Protein AF-A0A238XTI5-F1 (afdb_monomer_lite)

Structure (mmCIF, N/CA/C/O backbone):
data_AF-A0A238XTI5-F1
#
_entry.id   AF-A0A238XTI5-F1
#
loop_
_atom_site.group_PDB
_atom_site.id
_atom_site.type_symbol
_atom_site.label_atom_id
_atom_site.label_alt_id
_atom_site.label_comp_id
_atom_site.label_asym_id
_atom_site.label_entity_id
_atom_site.label_seq_id
_atom_site.pdbx_PDB_ins_code
_atom_site.Cartn_x
_atom_site.Cartn_y
_atom_site.Cartn_z
_atom_site.occupancy
_atom_site.B_iso_or_equiv
_atom_site.auth_seq_id
_atom_site.auth_comp_id
_atom_site.auth_asym_id
_atom_site.auth_atom_id
_atom_site.pdbx_PDB_model_num
ATOM 1 N N . MET A 1 1 ? 3.929 3.963 -28.239 1.00 56.16 1 MET A N 1
ATOM 2 C CA . MET A 1 1 ? 5.093 3.344 -27.565 1.00 56.16 1 MET A CA 1
ATOM 3 C C . MET A 1 1 ? 4.671 1.991 -27.015 1.00 56.16 1 MET A C 1
ATOM 5 O O . MET A 1 1 ? 3.786 1.947 -26.174 1.00 56.16 1 MET A O 1
ATOM 9 N N . THR A 1 2 ? 5.230 0.888 -27.513 1.00 64.81 2 THR A N 1
ATOM 10 C CA . THR A 1 2 ? 4.973 -0.453 -26.961 1.00 64.81 2 THR A CA 1
ATOM 11 C C . THR A 1 2 ? 5.917 -0.702 -25.788 1.00 64.81 2 THR A C 1
ATOM 13 O O . THR A 1 2 ? 7.131 -0.716 -25.992 1.00 64.81 2 THR A O 1
ATOM 16 N N . LEU A 1 3 ? 5.379 -0.879 -24.575 1.00 73.06 3 LEU A N 1
ATOM 17 C CA . LEU A 1 3 ? 6.182 -1.259 -23.406 1.00 73.06 3 LEU A CA 1
ATOM 18 C C . LEU A 1 3 ? 6.888 -2.595 -23.661 1.00 73.06 3 LEU A C 1
ATOM 20 O O . LEU A 1 3 ? 6.291 -3.540 -24.183 1.00 73.06 3 LEU A O 1
ATOM 24 N N . GLY A 1 4 ? 8.140 -2.706 -23.225 1.00 80.38 4 GLY A N 1
ATOM 25 C CA . GLY A 1 4 ? 8.848 -3.983 -23.229 1.00 80.38 4 GLY A CA 1
ATOM 26 C C . GLY A 1 4 ? 8.196 -4.988 -22.269 1.00 80.38 4 GLY A C 1
ATOM 27 O O . GLY A 1 4 ? 7.644 -4.612 -21.234 1.00 80.38 4 GLY A O 1
ATOM 28 N N . ARG A 1 5 ? 8.321 -6.299 -22.537 1.00 80.25 5 ARG A N 1
ATOM 29 C CA . ARG A 1 5 ? 7.787 -7.369 -21.655 1.00 80.25 5 ARG A CA 1
ATOM 30 C C . ARG A 1 5 ? 8.224 -7.227 -20.187 1.00 80.25 5 ARG A C 1
ATOM 32 O O . ARG A 1 5 ? 7.499 -7.635 -19.285 1.00 80.25 5 ARG A O 1
ATOM 39 N N . ARG A 1 6 ? 9.412 -6.663 -19.933 1.00 76.31 6 ARG A N 1
ATOM 40 C CA . ARG A 1 6 ? 9.931 -6.399 -18.580 1.00 76.31 6 ARG A CA 1
ATOM 41 C C . ARG A 1 6 ? 9.163 -5.278 -17.872 1.00 76.31 6 ARG A C 1
ATOM 43 O O . ARG A 1 6 ? 8.815 -5.434 -16.707 1.00 76.31 6 ARG A O 1
ATOM 50 N N . GLU A 1 7 ? 8.874 -4.194 -18.583 1.00 81.12 7 GLU A N 1
ATOM 51 C CA . GLU A 1 7 ? 8.127 -3.036 -18.077 1.00 81.12 7 GLU A CA 1
ATOM 52 C C . GLU A 1 7 ? 6.671 -3.423 -17.792 1.00 81.12 7 GLU A C 1
ATOM 54 O O . GLU A 1 7 ? 6.158 -3.133 -16.716 1.00 81.12 7 GLU A O 1
ATOM 59 N N . GLN A 1 8 ? 6.040 -4.186 -18.694 1.00 82.19 8 GLN A N 1
ATOM 60 C CA . GLN A 1 8 ? 4.685 -4.713 -18.486 1.00 82.19 8 GLN A CA 1
ATOM 61 C C . GLN A 1 8 ? 4.581 -5.574 -17.218 1.00 82.19 8 GLN A C 1
ATOM 63 O O . GLN A 1 8 ? 3.649 -5.413 -16.432 1.00 82.19 8 GLN A O 1
ATOM 68 N N . ARG A 1 9 ? 5.556 -6.465 -16.978 1.00 82.81 9 ARG A N 1
ATOM 69 C CA . ARG A 1 9 ? 5.597 -7.288 -15.756 1.00 82.81 9 ARG A CA 1
ATOM 70 C C . ARG A 1 9 ? 5.770 -6.443 -14.496 1.00 82.81 9 ARG A C 1
ATOM 72 O O . ARG A 1 9 ? 5.172 -6.776 -13.479 1.00 82.81 9 ARG A O 1
ATOM 79 N N . PHE A 1 10 ? 6.571 -5.379 -14.549 1.00 83.38 10 PHE A N 1
ATOM 80 C CA . PHE A 1 10 ? 6.737 -4.467 -13.417 1.00 83.38 10 PHE A CA 1
ATOM 81 C C . PHE A 1 10 ? 5.432 -3.730 -13.103 1.00 83.38 10 PHE A C 1
ATOM 83 O O . PHE A 1 10 ? 4.965 -3.790 -11.970 1.00 83.38 10 PHE A O 1
ATOM 90 N N . VAL A 1 11 ? 4.789 -3.132 -14.111 1.00 85.50 11 VAL A N 1
ATOM 91 C CA . VAL A 1 11 ? 3.493 -2.451 -13.948 1.00 85.50 11 VAL A CA 1
ATOM 92 C C . VAL A 1 11 ? 2.447 -3.402 -13.372 1.00 85.50 11 VAL A C 1
ATOM 94 O O . VAL A 1 11 ? 1.790 -3.059 -12.395 1.00 85.50 11 VAL A O 1
ATOM 97 N N . HIS A 1 12 ? 2.348 -4.625 -13.900 1.00 86.56 12 HIS A N 1
ATOM 98 C CA . HIS A 1 12 ? 1.427 -5.631 -13.373 1.00 86.56 12 HIS A CA 1
ATOM 99 C C . HIS A 1 12 ? 1.656 -5.902 -11.877 1.00 86.56 12 HIS A C 1
ATOM 101 O O . HIS A 1 12 ? 0.705 -6.024 -11.113 1.00 86.56 12 HIS A O 1
ATOM 107 N N . ARG A 1 13 ? 2.911 -5.976 -11.425 1.00 84.56 13 ARG A N 1
ATOM 108 C CA . ARG A 1 13 ? 3.227 -6.185 -10.002 1.00 84.56 13 ARG A CA 1
ATOM 109 C C . ARG A 1 13 ? 2.854 -4.994 -9.138 1.00 84.56 13 ARG A C 1
ATOM 111 O O . ARG A 1 13 ? 2.311 -5.199 -8.061 1.00 84.56 13 ARG A O 1
ATOM 118 N N . VAL A 1 14 ? 3.124 -3.777 -9.608 1.00 86.94 14 VAL A N 1
ATOM 119 C CA . VAL A 1 14 ? 2.726 -2.548 -8.909 1.00 86.94 14 VAL A CA 1
ATOM 120 C C . VAL A 1 14 ? 1.208 -2.505 -8.750 1.00 86.94 14 VAL A C 1
ATOM 122 O O . VAL A 1 14 ? 0.724 -2.256 -7.652 1.00 86.94 14 VAL A O 1
ATOM 125 N N . VAL A 1 15 ? 0.459 -2.831 -9.809 1.00 89.25 15 VAL A N 1
ATOM 126 C CA . VAL A 1 15 ? -1.008 -2.918 -9.759 1.00 89.25 15 VAL A CA 1
ATOM 127 C C . VAL A 1 15 ? -1.455 -3.956 -8.732 1.00 89.25 15 VAL A C 1
ATOM 129 O O . VAL A 1 15 ? -2.254 -3.624 -7.865 1.00 89.25 15 VAL A O 1
ATOM 132 N N . VAL A 1 16 ? -0.894 -5.171 -8.759 1.00 89.94 16 VAL A N 1
ATOM 133 C CA . VAL A 1 16 ? -1.223 -6.218 -7.775 1.00 89.94 16 VAL A CA 1
ATOM 134 C C . VAL A 1 16 ? -0.941 -5.754 -6.343 1.00 89.94 16 VAL A C 1
ATOM 136 O O . VAL A 1 16 ? -1.797 -5.927 -5.481 1.00 89.94 16 VAL A O 1
ATOM 139 N N . LEU A 1 17 ? 0.211 -5.130 -6.079 1.00 88.62 17 LEU A N 1
ATOM 140 C CA . LEU A 1 17 ? 0.552 -4.616 -4.747 1.00 88.62 17 LEU A CA 1
ATOM 141 C C . LEU A 1 17 ? -0.427 -3.536 -4.277 1.00 88.62 17 LEU A C 1
ATOM 143 O O . LEU A 1 17 ? -0.855 -3.566 -3.126 1.00 88.62 17 LEU A O 1
ATOM 147 N N . ILE A 1 18 ? -0.817 -2.616 -5.161 1.00 90.25 18 ILE A N 1
ATOM 148 C CA . ILE A 1 18 ? -1.810 -1.582 -4.852 1.00 90.25 18 ILE A CA 1
ATOM 149 C C . ILE A 1 18 ? -3.170 -2.220 -4.554 1.00 90.25 18 ILE A C 1
ATOM 151 O O . ILE A 1 18 ? -3.778 -1.900 -3.535 1.00 90.25 18 ILE A O 1
ATOM 155 N N . THR A 1 19 ? -3.644 -3.142 -5.396 1.00 90.62 19 THR A N 1
ATOM 156 C CA . THR A 1 19 ? -4.931 -3.819 -5.190 1.00 90.62 19 THR A CA 1
ATOM 157 C C . THR A 1 19 ? -4.946 -4.584 -3.870 1.00 90.62 19 THR A C 1
ATOM 159 O O . THR A 1 19 ? -5.885 -4.434 -3.092 1.00 90.62 19 THR A O 1
ATOM 162 N N . VAL A 1 20 ? -3.892 -5.351 -3.578 1.00 90.56 20 VAL A N 1
ATOM 163 C CA . VAL A 1 20 ? -3.760 -6.087 -2.313 1.00 90.56 2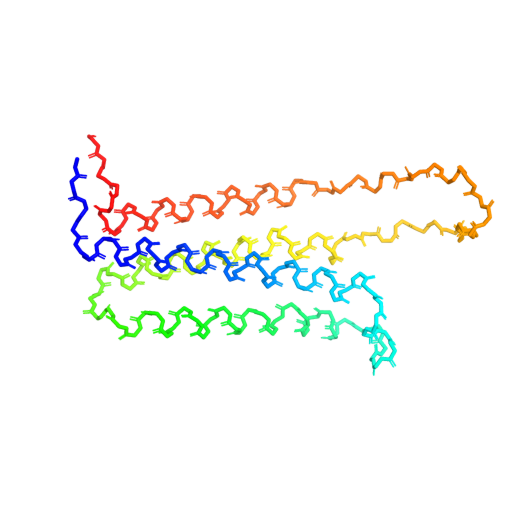0 VAL A CA 1
ATOM 164 C C . VAL A 1 20 ? -3.747 -5.126 -1.124 1.00 90.56 20 VAL A C 1
ATOM 166 O O . VAL A 1 20 ? -4.472 -5.361 -0.160 1.00 90.56 20 VAL A O 1
ATOM 169 N N . ALA A 1 21 ? -3.004 -4.018 -1.203 1.00 90.25 21 ALA A N 1
ATOM 170 C CA . ALA A 1 21 ? -2.952 -3.015 -0.140 1.00 90.25 21 ALA A CA 1
ATOM 171 C C . ALA A 1 21 ? -4.324 -2.393 0.157 1.00 90.25 21 ALA A C 1
ATOM 173 O O . ALA A 1 21 ? -4.697 -2.256 1.323 1.00 90.25 21 ALA A O 1
ATOM 174 N N . VAL A 1 22 ? -5.094 -2.058 -0.883 1.00 88.62 22 VAL A N 1
ATOM 175 C CA . VAL A 1 22 ? -6.450 -1.506 -0.734 1.00 88.62 22 VAL A CA 1
ATOM 176 C C . VAL A 1 22 ? -7.398 -2.539 -0.133 1.00 88.62 22 VAL A C 1
ATOM 178 O O . VAL A 1 22 ? -8.088 -2.230 0.834 1.00 88.62 22 VAL A O 1
ATOM 181 N N . VAL A 1 23 ? -7.416 -3.766 -0.663 1.00 90.94 23 VAL A N 1
ATOM 182 C CA . VAL A 1 23 ? -8.294 -4.842 -0.171 1.00 90.94 23 VAL A CA 1
ATOM 183 C C . VAL A 1 23 ? -7.992 -5.162 1.292 1.00 90.94 23 VAL A C 1
ATOM 185 O O . VAL A 1 23 ? -8.913 -5.253 2.100 1.00 90.94 23 VAL A O 1
ATOM 188 N N . MET A 1 24 ? -6.712 -5.263 1.658 1.00 90.44 24 MET A N 1
ATOM 189 C CA . MET A 1 24 ? -6.296 -5.451 3.047 1.00 90.44 24 MET A CA 1
ATOM 190 C C . MET A 1 24 ? -6.706 -4.274 3.935 1.00 90.44 24 MET A C 1
ATOM 192 O O . MET A 1 24 ? -7.218 -4.493 5.030 1.00 90.44 24 MET A O 1
ATOM 196 N N . GLY A 1 25 ? -6.533 -3.035 3.467 1.00 86.88 25 GLY A N 1
ATOM 197 C CA . GLY A 1 25 ? -6.949 -1.838 4.198 1.00 86.88 25 GLY A CA 1
ATOM 198 C C . GLY A 1 25 ? -8.454 -1.815 4.470 1.00 86.88 25 GLY A C 1
ATOM 199 O O . GLY A 1 25 ? -8.867 -1.605 5.607 1.00 86.88 25 GLY A O 1
ATOM 200 N N . ILE A 1 26 ? -9.275 -2.099 3.453 1.00 87.81 26 ILE A N 1
ATOM 201 C CA . ILE A 1 26 ? -10.734 -2.215 3.598 1.00 87.81 26 ILE A CA 1
ATOM 202 C C . ILE A 1 26 ? -11.078 -3.349 4.567 1.00 87.81 26 ILE A C 1
ATOM 204 O O . ILE A 1 26 ? -11.910 -3.159 5.449 1.00 87.81 26 ILE A O 1
ATOM 208 N N . GLY A 1 27 ? -10.408 -4.499 4.450 1.00 85.56 27 GLY A N 1
ATOM 209 C CA . GLY A 1 27 ? -10.593 -5.632 5.354 1.00 85.56 27 GLY A CA 1
ATOM 210 C C . GLY A 1 27 ? -10.369 -5.255 6.818 1.00 85.56 27 GLY A C 1
ATOM 211 O O . GLY A 1 27 ? -11.215 -5.558 7.653 1.00 85.56 27 GLY A O 1
ATOM 212 N N . VAL A 1 28 ? -9.293 -4.525 7.130 1.00 86.94 28 VAL A N 1
ATOM 213 C CA . VAL A 1 28 ? -9.031 -4.023 8.492 1.00 86.94 28 VAL A CA 1
ATOM 214 C C . VAL A 1 2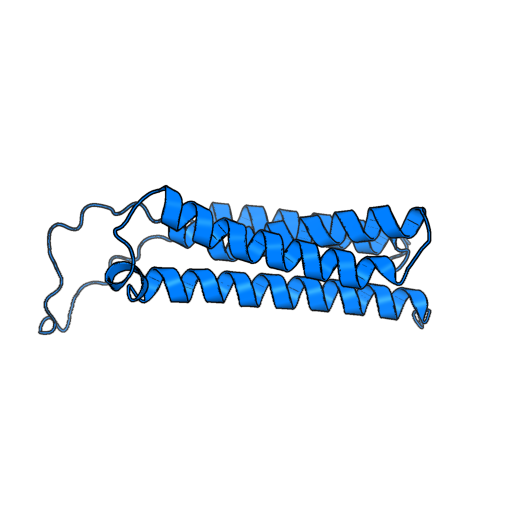8 ? -10.148 -3.105 8.974 1.00 86.94 28 VAL A C 1
ATOM 216 O O . VAL A 1 28 ? -10.599 -3.247 10.109 1.00 86.94 28 VAL A O 1
ATOM 219 N N . VAL A 1 29 ? -10.614 -2.185 8.124 1.00 85.00 29 VAL A N 1
ATOM 220 C CA . VAL A 1 29 ? -11.706 -1.264 8.471 1.00 85.00 29 VAL A CA 1
ATOM 221 C C . VAL A 1 29 ? -12.983 -2.041 8.782 1.00 85.00 29 VAL A C 1
ATOM 223 O O . VAL A 1 29 ? -13.557 -1.847 9.847 1.00 85.00 29 VAL A O 1
ATOM 226 N N . VAL A 1 30 ? -13.384 -2.974 7.915 1.00 85.62 30 VAL A N 1
ATOM 227 C CA . VAL A 1 30 ? -14.578 -3.814 8.111 1.00 85.62 30 VAL A CA 1
ATOM 228 C C . VAL A 1 30 ? -14.460 -4.638 9.389 1.00 85.62 30 VAL A C 1
ATOM 230 O O . VAL A 1 30 ? -15.378 -4.668 10.204 1.00 85.62 30 VAL A O 1
ATOM 233 N N . VAL A 1 31 ? -13.311 -5.276 9.604 1.00 84.50 31 VAL A N 1
ATOM 234 C CA . VAL A 1 31 ? -13.050 -6.081 10.798 1.00 84.50 31 VAL A CA 1
ATOM 235 C C . VAL A 1 31 ? -13.136 -5.227 12.067 1.00 84.50 31 VAL A C 1
ATOM 237 O O . VAL A 1 31 ? -13.760 -5.642 13.044 1.00 84.50 31 VAL A O 1
ATOM 240 N N . LYS A 1 32 ? -12.570 -4.016 12.051 1.00 80.12 32 LYS A N 1
ATOM 241 C CA . LYS A 1 32 ? -12.604 -3.098 13.193 1.00 80.12 32 LYS A CA 1
ATOM 242 C C . LYS A 1 32 ? -14.005 -2.539 13.455 1.00 80.12 32 LYS A C 1
ATOM 244 O O . LYS A 1 32 ? -14.413 -2.464 14.613 1.00 80.12 32 LYS A O 1
ATOM 249 N N . GLU A 1 33 ? -14.737 -2.164 12.409 1.00 79.25 33 GLU A N 1
ATOM 250 C CA . GLU A 1 33 ? -16.070 -1.557 12.516 1.00 79.25 33 GLU A CA 1
ATOM 251 C C . GLU A 1 33 ? -17.176 -2.578 12.808 1.00 79.25 33 GLU A C 1
ATOM 253 O O . GLU A 1 33 ? -18.130 -2.245 13.503 1.00 79.25 33 GLU A O 1
ATOM 258 N N . SER A 1 34 ? -17.028 -3.832 12.371 1.00 79.19 34 SER A N 1
ATOM 259 C CA . SER A 1 34 ? -18.010 -4.897 12.636 1.00 79.19 34 SER A CA 1
ATOM 260 C C . SER A 1 34 ? -18.191 -5.216 14.123 1.00 79.19 34 SER A C 1
ATOM 262 O O . SER A 1 34 ? -19.194 -5.806 14.512 1.00 79.19 34 SER A O 1
ATOM 264 N N . GLY A 1 35 ? -17.212 -4.881 14.972 1.00 70.06 35 GLY A N 1
ATOM 265 C CA . GLY A 1 35 ? -17.253 -5.180 16.404 1.00 70.06 35 GLY A CA 1
ATOM 266 C C . GLY A 1 35 ? -17.198 -6.676 16.748 1.00 70.06 35 GLY A C 1
ATOM 267 O O . GLY A 1 35 ? -17.095 -7.008 17.925 1.00 70.06 35 GLY A O 1
ATOM 268 N N . GLU A 1 36 ? -17.186 -7.578 15.762 1.00 73.50 36 GLU A N 1
ATOM 269 C CA . GLU A 1 36 ? -17.154 -9.034 15.956 1.00 73.50 36 GLU A CA 1
ATOM 270 C C . GLU A 1 36 ? -15.908 -9.479 16.730 1.00 73.50 36 GLU A C 1
ATOM 272 O O . GLU A 1 36 ? -15.981 -10.313 17.630 1.00 73.50 36 GLU A O 1
ATOM 277 N N . ILE A 1 37 ? -14.767 -8.832 16.480 1.00 71.06 37 ILE A N 1
ATOM 278 C CA . ILE A 1 37 ? -13.524 -9.106 17.209 1.00 71.06 37 ILE A CA 1
ATOM 279 C C . ILE A 1 37 ? -13.625 -8.762 18.700 1.00 71.06 37 ILE A C 1
ATOM 281 O O . ILE A 1 37 ? -12.939 -9.387 19.508 1.00 71.06 37 ILE A O 1
ATOM 285 N N . ARG A 1 38 ? -14.499 -7.827 19.098 1.00 68.62 38 ARG A N 1
ATOM 286 C CA . ARG A 1 38 ? -14.699 -7.498 20.521 1.00 68.62 38 ARG A CA 1
ATOM 287 C C . ARG A 1 38 ? -15.270 -8.678 21.309 1.00 68.62 38 ARG A C 1
ATOM 289 O O . ARG A 1 38 ? -15.083 -8.719 22.517 1.00 68.62 38 ARG A O 1
ATOM 296 N N . LYS A 1 39 ? -15.930 -9.632 20.641 1.00 71.06 39 LYS A N 1
ATOM 297 C CA . LYS A 1 39 ? -16.464 -10.853 21.266 1.00 71.06 39 LYS A CA 1
ATOM 298 C C . LYS A 1 39 ? -15.373 -11.886 21.561 1.00 71.06 39 LYS A C 1
ATOM 300 O O . LYS A 1 39 ? -15.546 -12.712 22.447 1.00 71.06 39 LYS A O 1
ATOM 305 N N . LEU A 1 40 ? -14.275 -11.851 20.804 1.00 74.44 40 LEU A N 1
ATOM 306 C CA . LEU A 1 40 ? -13.166 -12.804 20.907 1.00 74.44 40 LEU A CA 1
ATOM 307 C C . LEU A 1 40 ? -12.023 -12.271 21.778 1.00 74.44 40 LEU A C 1
ATOM 309 O O . LEU A 1 40 ? -11.374 -13.046 22.472 1.00 74.44 40 LEU A O 1
ATOM 313 N N . ILE A 1 41 ? -11.747 -10.964 21.712 1.00 76.81 41 ILE A N 1
ATOM 314 C CA . ILE A 1 41 ? -10.622 -10.322 22.401 1.00 76.81 41 ILE A CA 1
ATOM 315 C C . ILE A 1 41 ? -11.067 -8.947 22.905 1.00 76.81 41 ILE A C 1
ATOM 317 O O . ILE A 1 41 ? -11.538 -8.113 22.121 1.00 76.81 41 ILE A O 1
ATOM 321 N N . GLU A 1 42 ? -10.853 -8.682 24.195 1.00 74.25 42 GLU A N 1
ATOM 322 C CA . GLU A 1 42 ? -11.119 -7.380 24.811 1.00 74.25 42 GLU A CA 1
ATOM 323 C C . GLU A 1 42 ? -10.427 -6.225 24.059 1.00 74.25 42 GLU A C 1
ATOM 325 O O . GLU A 1 42 ? -9.358 -6.402 23.457 1.00 74.25 42 GLU A O 1
ATOM 330 N N . PRO A 1 43 ? -11.030 -5.021 24.044 1.00 72.38 43 PRO A N 1
ATOM 331 C CA . PRO A 1 43 ? -10.406 -3.852 23.444 1.00 72.38 43 PRO A CA 1
ATOM 332 C C . PRO A 1 43 ? -9.099 -3.511 24.162 1.00 72.38 43 PRO A C 1
ATOM 334 O O . PRO A 1 43 ? -9.093 -2.990 25.270 1.00 72.38 43 PRO A O 1
ATOM 337 N N . SER A 1 44 ? -7.979 -3.798 23.500 1.00 80.12 44 SER A N 1
ATOM 338 C CA . SER A 1 44 ? -6.634 -3.481 23.972 1.00 80.12 44 SER A CA 1
ATOM 339 C C . SER A 1 44 ? -5.812 -2.845 22.856 1.00 80.12 44 SER A C 1
ATOM 341 O O . SER A 1 44 ? -6.006 -3.126 21.671 1.00 80.12 44 SER A O 1
ATOM 343 N N . PHE A 1 45 ? -4.845 -2.012 23.240 1.00 77.38 45 PHE A N 1
ATOM 344 C CA . PHE A 1 45 ? -3.909 -1.393 22.299 1.00 77.38 45 PHE A CA 1
ATOM 345 C C . PHE A 1 45 ? -3.120 -2.439 21.489 1.00 77.38 45 PHE A C 1
ATOM 347 O O . PHE A 1 45 ? -2.887 -2.263 20.295 1.00 77.38 45 PHE A O 1
ATOM 354 N N . ALA A 1 46 ? -2.776 -3.572 22.113 1.00 81.00 46 ALA A N 1
ATOM 355 C CA . ALA A 1 46 ? -2.082 -4.679 21.458 1.00 81.00 46 ALA A CA 1
ATOM 356 C C . ALA A 1 46 ? -2.909 -5.311 20.325 1.00 81.00 46 ALA A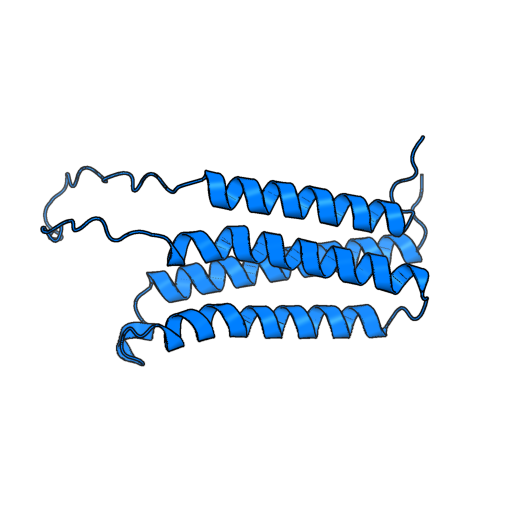 C 1
ATOM 358 O O . ALA A 1 46 ? -2.363 -5.623 19.268 1.00 81.00 46 ALA A O 1
ATOM 359 N N . ARG A 1 47 ? -4.229 -5.457 20.507 1.00 79.00 47 ARG A N 1
ATOM 360 C CA . ARG A 1 47 ? -5.140 -5.972 19.473 1.00 79.00 47 ARG A CA 1
ATOM 361 C C . ARG A 1 47 ? -5.189 -5.053 18.258 1.00 79.00 47 ARG A C 1
ATOM 363 O O . ARG A 1 47 ? -5.116 -5.521 17.125 1.00 79.00 47 ARG A O 1
ATOM 370 N N . ASP A 1 48 ? -5.284 -3.752 18.497 1.00 79.25 48 ASP A N 1
ATOM 371 C CA . ASP A 1 48 ? -5.331 -2.755 17.432 1.00 79.25 48 ASP A CA 1
ATOM 372 C C . ASP A 1 48 ? -3.997 -2.688 16.663 1.00 79.25 48 ASP A C 1
ATOM 374 O O . ASP A 1 48 ? -4.004 -2.609 15.434 1.00 79.25 48 ASP A O 1
ATOM 378 N N . LEU A 1 49 ? -2.858 -2.835 17.351 1.00 82.44 49 LEU A N 1
ATOM 379 C CA . LEU A 1 49 ? -1.556 -3.001 16.698 1.00 82.44 49 LEU A CA 1
ATOM 380 C C . LEU A 1 49 ? -1.474 -4.293 15.878 1.00 82.44 49 LEU A C 1
ATOM 382 O O . LEU A 1 49 ? -0.990 -4.259 14.751 1.00 82.44 49 LEU A O 1
ATOM 386 N N . LEU A 1 50 ? -1.955 -5.425 16.397 1.00 84.69 50 LEU A N 1
ATOM 387 C CA . LEU A 1 50 ? -1.948 -6.701 15.670 1.00 84.69 50 LEU A CA 1
ATOM 388 C C . LEU A 1 50 ? -2.789 -6.639 14.391 1.00 84.69 50 LEU A C 1
ATOM 390 O O . LEU A 1 50 ? -2.349 -7.118 13.346 1.00 84.69 50 LEU A O 1
ATOM 394 N N . LEU A 1 51 ? -3.960 -5.998 14.454 1.00 84.38 51 LEU A N 1
ATOM 395 C CA . LEU A 1 51 ? -4.818 -5.772 13.288 1.00 84.38 51 LEU A CA 1
ATOM 396 C C . LEU A 1 51 ? -4.148 -4.893 12.228 1.00 84.38 51 LEU A C 1
ATOM 398 O O . LEU A 1 51 ? -4.417 -5.064 11.041 1.00 84.38 51 LEU A O 1
ATOM 402 N N . LEU A 1 52 ? -3.261 -3.985 12.639 1.00 85.25 52 LEU A N 1
ATOM 403 C CA . LEU A 1 52 ? -2.482 -3.158 11.724 1.00 85.25 52 LEU A CA 1
ATOM 404 C C . LEU A 1 52 ? -1.251 -3.898 11.173 1.00 85.25 52 LEU A C 1
ATOM 406 O O . LEU A 1 52 ? -0.955 -3.790 9.985 1.00 85.25 52 LEU A O 1
ATOM 410 N N . PHE A 1 53 ? -0.541 -4.670 12.001 1.00 86.38 53 PHE A N 1
ATOM 411 C CA . PHE A 1 53 ? 0.707 -5.339 11.620 1.00 86.38 53 PHE A CA 1
ATOM 412 C C . PHE A 1 53 ? 0.515 -6.620 10.806 1.00 86.38 53 PHE A C 1
ATOM 414 O O . PHE A 1 53 ? 1.342 -6.906 9.940 1.00 86.38 53 PHE A O 1
ATOM 421 N N . ALA A 1 54 ? -0.554 -7.388 11.030 1.00 84.38 54 ALA A N 1
ATOM 422 C CA . ALA A 1 54 ? -0.777 -8.627 10.282 1.00 84.38 54 ALA A CA 1
ATOM 423 C C . ALA A 1 54 ? -0.901 -8.392 8.756 1.00 84.38 54 ALA A C 1
ATOM 425 O O . ALA A 1 54 ? -0.203 -9.063 7.990 1.00 84.38 54 ALA A O 1
ATOM 426 N N . PRO A 1 55 ? -1.675 -7.398 8.279 1.00 85.44 55 PRO A N 1
ATOM 427 C CA . PRO A 1 55 ? -1.696 -7.037 6.863 1.00 85.44 55 PRO A CA 1
ATOM 428 C C . PRO A 1 55 ? -0.368 -6.469 6.355 1.00 85.44 55 PRO A C 1
ATOM 430 O O . PRO A 1 55 ? -0.019 -6.704 5.200 1.00 85.44 55 PRO A O 1
ATOM 433 N N . LEU A 1 56 ? 0.402 -5.765 7.198 1.00 84.62 56 LEU A N 1
ATOM 434 C CA . LEU A 1 56 ? 1.734 -5.280 6.820 1.00 84.62 56 LEU A CA 1
ATOM 435 C C . LEU A 1 56 ? 2.684 -6.447 6.523 1.00 84.62 56 LEU A C 1
ATOM 437 O O . LEU A 1 56 ? 3.376 -6.436 5.507 1.00 84.62 56 LEU A O 1
ATOM 441 N N . ALA A 1 57 ? 2.672 -7.487 7.359 1.00 85.31 57 ALA A N 1
ATOM 442 C CA . ALA A 1 57 ? 3.437 -8.705 7.107 1.00 85.31 57 ALA A CA 1
ATOM 443 C C . ALA A 1 57 ? 2.960 -9.427 5.833 1.00 85.31 57 ALA A C 1
ATOM 445 O O . ALA A 1 57 ? 3.783 -9.873 5.032 1.00 85.31 57 ALA A O 1
ATOM 446 N N . GLY A 1 58 ? 1.642 -9.485 5.607 1.00 84.81 58 GLY A N 1
ATOM 447 C CA . GLY A 1 58 ? 1.057 -10.027 4.378 1.00 84.81 58 GLY A CA 1
ATOM 448 C C . GLY A 1 58 ? 1.557 -9.301 3.127 1.00 84.81 58 GLY A C 1
ATOM 449 O O . GLY A 1 58 ? 2.077 -9.939 2.211 1.00 84.81 58 GLY A O 1
ATOM 450 N N . LEU A 1 59 ? 1.494 -7.966 3.129 1.00 84.12 59 LEU A N 1
ATOM 451 C CA . LEU A 1 59 ? 2.019 -7.106 2.066 1.00 84.12 59 LEU A CA 1
ATOM 452 C C . LEU A 1 59 ? 3.514 -7.341 1.821 1.00 84.12 59 LEU A C 1
ATOM 454 O O . LEU A 1 59 ? 3.912 -7.505 0.663 1.00 84.12 59 LEU A O 1
ATOM 458 N N . ALA A 1 60 ? 4.320 -7.443 2.885 1.00 83.00 60 ALA A N 1
ATOM 459 C CA . ALA A 1 60 ? 5.752 -7.735 2.799 1.00 83.00 60 ALA A CA 1
ATOM 460 C C . ALA A 1 60 ? 6.019 -9.062 2.077 1.00 83.00 60 ALA A C 1
ATOM 462 O O . ALA A 1 60 ? 6.850 -9.113 1.167 1.00 83.00 60 ALA A O 1
ATOM 463 N N . MET A 1 61 ? 5.287 -10.121 2.440 1.00 84.25 61 MET A N 1
ATOM 464 C CA . MET A 1 61 ? 5.430 -11.438 1.815 1.00 84.25 61 MET A CA 1
ATOM 465 C C . MET A 1 61 ? 5.020 -11.425 0.341 1.00 84.25 61 MET A C 1
ATOM 467 O O . MET A 1 61 ? 5.733 -11.993 -0.492 1.00 84.25 61 MET A O 1
ATOM 471 N N . THR A 1 62 ? 3.926 -10.745 -0.023 1.00 79.94 62 THR A N 1
ATOM 472 C CA . THR A 1 62 ? 3.563 -10.555 -1.440 1.00 79.94 62 THR A CA 1
ATOM 473 C C . THR A 1 62 ? 4.639 -9.788 -2.203 1.00 79.94 62 THR A C 1
ATOM 475 O O . THR A 1 62 ? 5.023 -10.209 -3.292 1.00 79.94 62 THR A O 1
ATOM 478 N N . GLY A 1 63 ? 5.181 -8.711 -1.627 1.00 78.75 63 GLY A N 1
ATOM 479 C CA . GLY A 1 63 ? 6.272 -7.936 -2.218 1.00 78.75 63 GLY A CA 1
ATOM 480 C C . GLY A 1 63 ? 7.515 -8.782 -2.469 1.00 78.75 63 GLY A C 1
ATOM 481 O O . GLY A 1 63 ? 8.021 -8.814 -3.589 1.00 78.75 63 GLY A O 1
ATOM 482 N N . TYR A 1 64 ? 7.954 -9.538 -1.463 1.00 78.50 64 TYR A N 1
ATOM 483 C CA . TYR A 1 64 ? 9.101 -10.439 -1.567 1.00 78.50 64 TYR A CA 1
ATOM 484 C C . TYR A 1 64 ? 8.889 -11.533 -2.627 1.00 78.50 64 TYR A C 1
ATOM 486 O O . TYR A 1 64 ? 9.758 -11.786 -3.465 1.00 78.50 64 TYR A O 1
ATOM 494 N N . THR A 1 65 ? 7.699 -12.140 -2.651 1.00 77.50 65 THR A N 1
ATOM 495 C CA . THR A 1 65 ? 7.349 -13.194 -3.616 1.00 77.50 65 THR A CA 1
ATOM 496 C C . THR A 1 65 ? 7.371 -12.668 -5.050 1.00 77.50 65 THR A C 1
ATOM 498 O O . THR A 1 65 ? 7.845 -13.351 -5.960 1.00 77.50 65 THR A O 1
ATOM 501 N N . LEU A 1 66 ? 6.904 -11.436 -5.267 1.00 70.81 66 LEU A N 1
ATOM 502 C CA . LEU A 1 66 ? 6.946 -10.793 -6.577 1.00 70.81 66 LEU A CA 1
ATOM 503 C C . LEU A 1 66 ? 8.385 -10.399 -6.952 1.00 70.81 66 LEU A C 1
ATOM 505 O O . LEU A 1 66 ? 8.794 -10.674 -8.080 1.00 70.81 66 LEU A O 1
ATOM 509 N N . ALA A 1 67 ? 9.161 -9.849 -6.015 1.00 69.94 67 ALA A N 1
ATOM 510 C CA . ALA A 1 67 ? 10.529 -9.368 -6.230 1.00 69.94 67 ALA A CA 1
ATOM 511 C C . ALA A 1 67 ? 11.556 -10.476 -6.516 1.00 69.94 67 ALA A C 1
ATOM 513 O O . ALA A 1 67 ? 12.430 -10.325 -7.370 1.00 69.94 67 ALA A O 1
ATOM 514 N N . SER A 1 68 ? 11.417 -11.645 -5.880 1.00 69.19 68 SER A N 1
ATOM 515 C CA . SER A 1 68 ? 12.314 -12.801 -6.082 1.00 69.19 68 SER A CA 1
ATOM 516 C C . SER A 1 68 ? 12.431 -13.263 -7.548 1.00 69.19 68 SER A C 1
ATOM 518 O O . SER A 1 68 ? 13.387 -13.937 -7.926 1.00 69.19 68 SER A O 1
ATOM 520 N N . LYS A 1 69 ? 11.486 -12.867 -8.412 1.00 66.19 69 LYS A N 1
ATOM 521 C CA . LYS A 1 69 ? 11.437 -13.230 -9.836 1.00 66.19 69 LYS A CA 1
ATOM 522 C C . LYS A 1 69 ? 12.164 -12.238 -10.770 1.00 66.19 69 LYS A C 1
ATOM 524 O O . LYS A 1 69 ? 12.041 -12.369 -11.987 1.00 66.19 69 LYS A O 1
ATOM 529 N N . THR A 1 70 ? 12.865 -11.227 -10.254 1.00 62.69 70 THR A N 1
ATOM 530 C CA . THR A 1 70 ? 13.488 -10.123 -11.030 1.00 62.69 70 THR A CA 1
ATOM 531 C C . THR A 1 70 ? 14.834 -9.716 -10.430 1.00 62.69 70 THR A C 1
ATOM 533 O O . THR A 1 70 ? 15.033 -8.595 -9.971 1.00 62.69 70 THR A O 1
ATOM 536 N N . PHE A 1 71 ? 15.820 -10.610 -10.473 1.00 55.09 71 PHE A N 1
ATOM 537 C CA . PHE A 1 71 ? 17.182 -10.283 -10.041 1.00 55.09 71 PHE A CA 1
ATOM 538 C C . PHE A 1 71 ? 17.875 -9.322 -11.025 1.00 55.09 71 PHE A C 1
ATOM 540 O O . PHE A 1 71 ? 18.507 -9.717 -12.000 1.00 55.09 71 PHE A O 1
ATOM 547 N N . SER A 1 72 ? 17.732 -8.020 -10.776 1.00 59.94 72 SER A N 1
ATOM 548 C CA . SER A 1 72 ? 18.541 -6.943 -11.352 1.00 59.94 72 SER A CA 1
ATOM 549 C C . SER A 1 72 ? 18.610 -5.815 -10.324 1.00 59.94 72 SER A C 1
ATOM 551 O O . SER A 1 72 ? 17.573 -5.325 -9.881 1.00 59.94 72 SER A O 1
ATOM 553 N N . SER A 1 73 ? 19.820 -5.394 -9.946 1.00 57.31 73 SER A N 1
ATOM 554 C CA . SER A 1 73 ? 20.073 -4.436 -8.853 1.00 57.31 73 SER A CA 1
ATOM 555 C C . SER A 1 73 ? 19.324 -3.103 -8.999 1.00 57.31 73 SER A C 1
ATOM 557 O O . SER A 1 73 ? 18.801 -2.582 -8.019 1.00 57.31 73 SER A O 1
ATOM 559 N N . GLY A 1 74 ? 19.180 -2.584 -10.224 1.00 60.38 74 GLY A N 1
ATOM 560 C CA . GLY A 1 74 ? 18.380 -1.380 -10.495 1.00 60.38 74 GLY A CA 1
ATOM 561 C C . GLY A 1 74 ? 16.861 -1.584 -10.383 1.00 60.38 74 GLY A C 1
ATOM 562 O O . GLY A 1 74 ? 16.132 -0.628 -10.136 1.00 60.38 74 GLY A O 1
ATOM 563 N N . GLY A 1 75 ? 16.377 -2.822 -10.536 1.00 69.50 75 GLY A N 1
ATOM 564 C CA . GLY A 1 75 ? 14.966 -3.179 -10.359 1.00 69.50 75 GLY A CA 1
ATOM 565 C C . GLY A 1 75 ? 14.562 -3.288 -8.889 1.00 69.50 75 GLY A C 1
ATOM 566 O O . GLY A 1 75 ? 13.461 -2.875 -8.543 1.00 69.50 75 GLY A O 1
ATOM 567 N N . LEU A 1 76 ? 15.471 -3.748 -8.023 1.00 77.19 76 LEU A N 1
ATOM 568 C CA . LEU A 1 76 ? 15.214 -3.905 -6.586 1.00 77.19 76 LEU A CA 1
ATOM 569 C C . LEU A 1 76 ? 14.852 -2.582 -5.904 1.00 77.19 76 LEU A C 1
ATOM 571 O O . LEU A 1 76 ? 13.919 -2.538 -5.109 1.00 77.19 76 LEU A O 1
ATOM 575 N N . LEU A 1 77 ? 15.544 -1.488 -6.246 1.00 81.50 77 LEU A N 1
ATOM 576 C CA . LEU A 1 77 ? 15.224 -0.170 -5.692 1.00 81.50 77 LEU A CA 1
ATOM 577 C C . LEU A 1 77 ? 13.817 0.284 -6.114 1.00 81.50 77 LEU A C 1
ATOM 579 O O . LEU A 1 77 ? 13.053 0.772 -5.288 1.00 81.50 77 LEU A O 1
ATOM 583 N N . ALA A 1 78 ? 13.458 0.106 -7.389 1.00 81.94 78 ALA A N 1
ATOM 584 C CA . ALA A 1 78 ? 12.132 0.465 -7.889 1.00 81.94 78 ALA A CA 1
ATOM 585 C C . ALA A 1 78 ? 11.030 -0.394 -7.247 1.00 81.94 78 ALA A C 1
ATOM 587 O O . ALA A 1 78 ? 9.967 0.122 -6.908 1.00 81.94 78 ALA A O 1
ATOM 588 N N . GLU A 1 79 ? 11.293 -1.684 -7.032 1.00 83.56 79 GLU A N 1
ATOM 589 C CA . GLU A 1 79 ? 10.375 -2.592 -6.340 1.00 83.56 79 GLU A CA 1
ATOM 590 C C . GLU A 1 79 ? 10.208 -2.229 -4.863 1.00 83.56 79 GLU A C 1
ATOM 592 O O . GLU A 1 79 ? 9.083 -2.211 -4.366 1.00 83.56 79 GLU A O 1
ATOM 597 N N . PHE A 1 80 ? 11.291 -1.857 -4.177 1.00 85.06 80 PHE A N 1
ATOM 598 C CA . PHE A 1 80 ? 11.222 -1.376 -2.801 1.00 85.06 80 PHE A CA 1
ATOM 599 C C . PHE A 1 80 ? 10.390 -0.093 -2.696 1.00 85.06 80 PHE A C 1
ATOM 601 O O . PHE A 1 80 ? 9.492 -0.005 -1.863 1.00 85.06 80 PHE A O 1
ATOM 608 N N . VAL A 1 81 ? 10.620 0.884 -3.580 1.00 87.88 81 VAL A N 1
ATOM 609 C CA . VAL A 1 81 ? 9.845 2.135 -3.596 1.00 87.88 81 VAL A CA 1
ATOM 610 C C . VAL A 1 81 ? 8.364 1.868 -3.895 1.00 87.88 81 VAL A C 1
ATOM 612 O O . VAL A 1 81 ? 7.497 2.451 -3.244 1.00 87.88 81 VAL A O 1
ATOM 615 N N . ALA A 1 82 ? 8.052 0.953 -4.820 1.00 86.75 82 ALA A N 1
ATOM 616 C CA . ALA A 1 82 ? 6.674 0.546 -5.093 1.00 86.75 82 ALA A CA 1
ATOM 617 C C . ALA A 1 82 ? 6.007 -0.110 -3.872 1.00 86.75 82 ALA A C 1
ATOM 619 O O . ALA A 1 82 ? 4.849 0.183 -3.572 1.00 86.75 82 ALA A O 1
ATOM 620 N N . LEU A 1 83 ? 6.744 -0.948 -3.136 1.00 88.56 83 LEU A N 1
ATOM 621 C CA . LEU A 1 83 ? 6.265 -1.569 -1.905 1.00 88.56 83 LEU A CA 1
ATOM 622 C C . LEU A 1 83 ? 5.962 -0.512 -0.829 1.00 88.56 83 LEU A C 1
ATOM 624 O O . LEU A 1 83 ? 4.870 -0.514 -0.264 1.00 88.56 83 LEU A O 1
ATOM 628 N N . VAL A 1 84 ? 6.863 0.450 -0.602 1.00 89.06 84 VAL A N 1
ATOM 629 C CA . VAL A 1 84 ? 6.635 1.573 0.333 1.00 89.06 84 VAL A CA 1
ATOM 630 C C . VAL A 1 84 ? 5.436 2.433 -0.092 1.00 89.06 84 VAL A C 1
ATOM 632 O O . VAL A 1 84 ? 4.639 2.856 0.751 1.00 89.06 84 VAL A O 1
ATOM 635 N N . GLY A 1 85 ? 5.248 2.644 -1.398 1.00 87.69 85 GLY A N 1
ATOM 636 C CA . GLY A 1 85 ? 4.060 3.308 -1.936 1.00 87.69 85 GLY A CA 1
ATOM 637 C C . GLY A 1 85 ? 2.772 2.548 -1.611 1.00 87.69 85 GLY A C 1
ATOM 638 O O . GLY A 1 85 ? 1.813 3.145 -1.124 1.00 87.69 85 GLY A O 1
ATOM 639 N N . SER A 1 86 ? 2.766 1.224 -1.790 1.00 89.69 86 SER A N 1
ATOM 640 C CA . SER A 1 86 ? 1.612 0.383 -1.444 1.00 89.69 86 SER A CA 1
ATOM 641 C C . SER A 1 86 ? 1.302 0.389 0.059 1.00 89.69 86 SER A C 1
ATOM 643 O O . SER A 1 86 ? 0.134 0.466 0.434 1.00 89.69 86 SER A O 1
ATOM 645 N N . TYR A 1 87 ? 2.320 0.431 0.927 1.00 90.06 87 TYR A N 1
ATOM 646 C CA . TYR A 1 87 ? 2.122 0.590 2.370 1.00 90.06 87 TYR A CA 1
ATOM 647 C C . TYR A 1 87 ? 1.499 1.927 2.735 1.00 90.06 87 TYR A C 1
ATOM 649 O O . TYR A 1 87 ? 0.604 1.980 3.574 1.00 90.06 87 TYR A O 1
ATOM 657 N N . SER A 1 88 ? 1.945 3.005 2.093 1.00 89.88 88 SER A N 1
ATOM 658 C CA . SER A 1 88 ? 1.365 4.332 2.309 1.00 89.88 88 SER A CA 1
ATOM 659 C C . SER A 1 88 ? -0.123 4.330 1.950 1.00 89.88 88 SER A C 1
ATOM 661 O O . SER A 1 88 ? -0.942 4.877 2.680 1.00 89.88 88 SER A O 1
ATOM 663 N N . LEU A 1 89 ? -0.488 3.631 0.874 1.00 89.69 89 LEU A N 1
ATOM 664 C CA . LEU A 1 89 ? -1.869 3.485 0.419 1.00 89.69 89 LEU A CA 1
ATOM 665 C C . LEU A 1 89 ? -2.710 2.617 1.375 1.00 89.69 89 LEU A C 1
ATOM 667 O O . LEU A 1 89 ? -3.831 2.992 1.709 1.00 89.69 89 LEU A O 1
ATOM 671 N N . PHE A 1 90 ? -2.152 1.516 1.890 1.00 90.94 90 PHE A N 1
ATOM 672 C CA . PHE A 1 90 ? -2.764 0.739 2.976 1.00 90.94 90 PHE A CA 1
ATOM 673 C C . PHE A 1 90 ? -3.028 1.611 4.211 1.00 90.94 90 PHE A C 1
ATOM 675 O O . PHE A 1 90 ? -4.144 1.625 4.732 1.00 90.94 90 PHE A O 1
ATOM 682 N N . MET A 1 91 ? -2.030 2.387 4.645 1.00 88.62 91 MET A N 1
ATOM 683 C CA . MET A 1 91 ? -2.164 3.296 5.784 1.00 88.62 91 MET A CA 1
ATOM 684 C C . MET A 1 91 ? -3.237 4.355 5.515 1.00 88.62 91 MET A C 1
ATOM 686 O O . MET A 1 91 ? -4.076 4.579 6.378 1.00 88.62 91 MET A O 1
ATOM 690 N N . ALA A 1 92 ? -3.317 4.930 4.312 1.00 88.38 92 ALA A N 1
ATOM 691 C CA . ALA A 1 92 ? -4.376 5.884 3.965 1.00 88.38 92 ALA A CA 1
ATOM 692 C C . ALA A 1 92 ? -5.789 5.337 4.244 1.00 88.38 92 ALA A C 1
ATOM 694 O O . ALA A 1 92 ? -6.660 6.074 4.704 1.00 88.38 92 ALA A O 1
ATOM 695 N N . VAL A 1 93 ? -6.012 4.044 3.988 1.00 87.81 93 VAL A N 1
ATOM 696 C CA . VAL A 1 93 ? -7.310 3.386 4.190 1.00 87.81 93 VAL A CA 1
ATOM 697 C C . VAL A 1 93 ? -7.512 2.964 5.647 1.00 87.81 93 VAL A C 1
ATOM 699 O O . VAL A 1 93 ? -8.570 3.232 6.220 1.00 87.81 93 VAL A O 1
ATOM 702 N N . ALA A 1 94 ? -6.511 2.320 6.252 1.00 85.69 94 ALA A N 1
ATOM 703 C CA . ALA A 1 94 ? -6.626 1.705 7.570 1.00 85.69 94 ALA A CA 1
ATOM 704 C C . ALA A 1 94 ? -6.550 2.731 8.713 1.00 85.69 94 ALA A C 1
ATOM 706 O O . ALA A 1 94 ? -7.401 2.719 9.604 1.00 85.69 94 ALA A O 1
ATOM 707 N N . LEU A 1 95 ? -5.575 3.648 8.680 1.00 83.75 95 LEU A N 1
ATOM 708 C CA . LEU A 1 95 ? -5.248 4.570 9.778 1.00 83.75 95 LEU A CA 1
ATOM 709 C C . LEU A 1 95 ? -6.440 5.410 10.271 1.00 83.75 95 LEU A C 1
ATOM 711 O O . LEU A 1 95 ? -6.621 5.504 11.487 1.00 83.75 95 LEU A O 1
ATOM 715 N N . PRO A 1 96 ? -7.298 5.979 9.395 1.00 80.38 96 PRO A N 1
ATOM 716 C CA . PRO A 1 96 ? -8.439 6.775 9.837 1.00 80.38 96 PRO A CA 1
ATOM 717 C C . PRO A 1 96 ? -9.371 6.024 10.791 1.00 80.38 96 PRO A C 1
ATOM 719 O O . PRO A 1 96 ? -9.935 6.643 11.683 1.00 80.38 96 PRO A O 1
ATOM 722 N N . SER A 1 97 ? -9.509 4.699 10.651 1.00 78.38 97 SER A N 1
ATOM 723 C CA . SER A 1 97 ? -10.341 3.888 11.554 1.00 78.38 97 SER A CA 1
ATOM 724 C C . SER A 1 97 ? -9.754 3.758 12.966 1.00 78.38 97 SER A C 1
ATOM 726 O O . SER A 1 97 ? -10.493 3.525 13.918 1.00 78.38 97 SER A O 1
ATOM 728 N N . PHE A 1 98 ? -8.439 3.944 13.126 1.00 76.62 98 PHE A N 1
ATOM 729 C CA . PHE A 1 98 ? -7.754 3.947 14.423 1.00 76.62 98 PHE A CA 1
ATOM 730 C C . PHE A 1 98 ? -7.719 5.323 15.078 1.00 76.62 98 PHE A C 1
ATOM 732 O O . PHE A 1 98 ? -7.741 5.404 16.300 1.00 76.62 98 PHE A O 1
ATOM 739 N N . PHE A 1 99 ? -7.712 6.386 14.273 1.00 73.81 99 PHE A N 1
ATOM 740 C CA . PHE A 1 99 ? -7.694 7.770 14.745 1.00 73.81 99 PHE A CA 1
ATOM 741 C C . PHE A 1 99 ? -9.076 8.408 14.880 1.00 73.81 99 PHE A C 1
ATOM 743 O O . PHE A 1 99 ? -9.144 9.589 15.218 1.00 73.81 99 PHE A O 1
ATOM 750 N N . LYS A 1 100 ? -10.172 7.664 14.655 1.00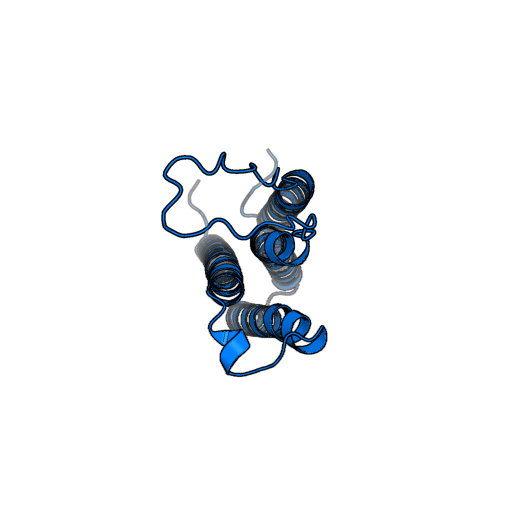 65.19 100 LYS A N 1
ATOM 751 C CA . LYS A 1 100 ? -11.511 8.103 15.069 1.00 65.19 100 LYS A CA 1
ATOM 752 C C . LYS A 1 100 ? -11.455 8.376 16.576 1.00 65.19 100 LYS A C 1
ATOM 754 O O . LYS A 1 100 ? -11.561 7.454 17.377 1.00 65.19 100 LYS A O 1
ATOM 759 N N . ARG A 1 101 ? -11.233 9.642 16.959 1.00 49.16 101 ARG A N 1
ATOM 760 C CA . ARG A 1 101 ? -11.481 10.113 18.319 1.00 49.16 101 ARG A CA 1
ATOM 761 C C . ARG A 1 101 ? -12.943 9.797 18.563 1.00 49.16 101 ARG A C 1
ATOM 763 O O . ARG A 1 101 ? -13.802 10.345 17.874 1.00 49.16 101 ARG A O 1
ATOM 770 N N . GLU A 1 102 ? -13.207 8.901 19.504 1.00 45.28 102 GLU A N 1
ATOM 771 C CA . GLU A 1 102 ? -14.502 8.836 20.160 1.00 45.28 102 GLU A CA 1
ATOM 772 C C . GLU A 1 102 ? -14.693 10.218 20.803 1.00 45.28 102 GLU A C 1
ATOM 774 O O . GLU A 1 102 ? -14.267 10.466 21.929 1.00 45.28 102 GLU A O 1
ATOM 779 N N . LEU A 1 103 ? -15.243 11.185 20.052 1.00 41.50 103 LEU A N 1
ATOM 780 C CA . LEU A 1 103 ? -15.969 12.263 20.700 1.00 41.50 103 LEU A CA 1
ATOM 781 C C . LEU A 1 103 ? -17.012 11.528 21.523 1.00 41.50 103 LEU A C 1
ATOM 783 O O . LEU A 1 103 ? -17.781 10.746 20.969 1.00 41.50 103 LEU A O 1
ATOM 787 N N . ALA A 1 104 ? -16.958 11.722 22.834 1.00 36.16 104 ALA A N 1
ATOM 788 C CA . ALA A 1 104 ? -17.929 11.203 23.766 1.00 36.16 104 ALA A CA 1
ATOM 789 C C . ALA A 1 104 ? -19.326 11.701 23.363 1.00 36.16 104 ALA A C 1
ATOM 791 O O . ALA A 1 104 ? -19.811 12.703 23.876 1.00 36.16 104 ALA A O 1
ATOM 792 N N . SER A 1 105 ? -19.989 11.004 22.443 1.00 39.16 105 SER A N 1
ATOM 793 C CA . SER A 1 105 ? -21.434 11.014 22.338 1.00 39.16 105 SER A CA 1
ATOM 794 C C . SER A 1 105 ? -21.917 10.109 23.462 1.00 39.16 105 SER A C 1
ATOM 796 O O . SER A 1 105 ? -22.209 8.924 23.278 1.00 39.16 105 SER A O 1
ATOM 798 N N . GLY A 1 106 ? -21.924 10.668 24.670 1.00 40.66 106 GLY A N 1
ATOM 799 C CA . GLY A 1 106 ? -22.873 10.242 25.677 1.00 40.66 106 GLY A CA 1
ATOM 800 C C . GLY A 1 106 ? -24.258 10.487 25.099 1.00 40.66 106 GLY A C 1
ATOM 801 O O . GLY A 1 106 ? -24.759 11.588 25.219 1.00 40.66 106 GLY A O 1
ATOM 802 N N . GLU A 1 107 ? -24.764 9.504 24.356 1.00 40.81 107 GLU A N 1
ATOM 803 C CA . GLU A 1 107 ? -26.166 9.186 24.081 1.00 40.81 107 GLU A CA 1
ATOM 804 C C . GLU A 1 107 ? -26.192 8.164 22.941 1.00 40.81 107 GLU A C 1
ATOM 806 O O . GLU A 1 107 ? -25.981 8.458 21.767 1.00 40.81 107 GLU A O 1
ATOM 811 N N . ALA A 1 108 ? -26.396 6.904 23.317 1.00 41.75 108 ALA A N 1
ATOM 812 C CA . ALA A 1 108 ? -26.669 5.839 22.374 1.00 41.75 108 ALA A CA 1
ATOM 813 C C . ALA A 1 108 ? -27.963 6.169 21.608 1.00 41.75 108 ALA A C 1
ATOM 815 O O . ALA A 1 108 ? -29.043 6.138 22.201 1.00 41.75 108 ALA A O 1
ATOM 816 N N . CYS A 1 109 ? -27.861 6.435 20.301 1.00 51.97 109 CYS A N 1
ATOM 817 C CA . CYS A 1 109 ? -29.007 6.419 19.390 1.00 51.97 109 CYS A CA 1
ATOM 818 C C . CYS A 1 109 ? -29.714 5.067 19.534 1.00 51.97 109 CYS A C 1
ATOM 820 O O . CYS A 1 109 ? -29.187 4.018 19.154 1.00 51.97 109 CYS A O 1
ATOM 822 N N . ARG A 1 110 ? -30.904 5.072 20.138 1.00 51.34 110 ARG A N 1
ATOM 823 C CA . ARG A 1 110 ? -31.756 3.884 20.206 1.00 51.34 110 ARG A CA 1
ATOM 824 C C . ARG A 1 110 ? -32.394 3.672 18.837 1.00 51.34 110 ARG A C 1
ATOM 826 O O . ARG A 1 110 ? -32.765 4.630 18.168 1.00 51.34 110 ARG A O 1
ATOM 833 N N . PHE A 1 111 ? -32.594 2.409 18.469 1.00 51.03 111 PHE A N 1
ATOM 834 C CA . PHE A 1 111 ? -33.102 1.967 17.159 1.00 51.03 111 PHE A CA 1
ATOM 835 C C . PHE A 1 111 ? -34.426 2.629 16.700 1.00 51.03 111 PHE A C 1
ATOM 837 O O . PHE A 1 111 ? -34.740 2.611 15.517 1.00 51.03 111 PHE A O 1
ATOM 844 N N . TRP A 1 112 ? -35.179 3.260 17.607 1.00 48.59 112 TRP A N 1
ATOM 845 C CA . TRP A 1 112 ? -36.472 3.891 17.324 1.00 48.59 112 TRP A CA 1
ATOM 846 C C . TRP A 1 112 ? -36.405 5.377 16.919 1.00 48.59 112 TRP A C 1
ATOM 848 O O . TRP A 1 112 ? -37.443 5.960 16.613 1.00 48.59 112 TRP A O 1
ATOM 858 N N . GLN A 1 113 ? -35.231 6.021 16.918 1.00 43.91 113 GLN A N 1
ATOM 859 C CA . GLN A 1 113 ? -35.099 7.422 16.494 1.00 43.91 113 GLN A CA 1
ATOM 860 C C . GLN A 1 113 ? -34.814 7.522 14.987 1.00 43.91 113 GLN A C 1
ATOM 862 O O . GLN A 1 113 ? -33.685 7.377 14.535 1.00 43.91 113 GLN A O 1
ATOM 867 N N . LEU A 1 114 ? -35.863 7.827 14.215 1.00 46.97 114 LEU A N 1
ATOM 868 C CA . LEU A 1 114 ? -35.844 8.059 12.756 1.00 46.97 114 LEU A CA 1
ATOM 869 C C . LEU A 1 114 ? -35.148 9.370 12.332 1.00 46.97 114 LEU A C 1
ATOM 871 O O . LEU A 1 114 ? -35.095 9.702 11.151 1.00 46.97 114 LEU A O 1
ATOM 875 N N . SER A 1 115 ? -34.619 10.132 13.284 1.00 43.84 115 SER A N 1
ATOM 876 C CA . SER A 1 115 ? -33.820 11.332 13.034 1.00 43.84 115 SER A CA 1
ATOM 877 C C . SER A 1 115 ? -32.720 11.428 14.082 1.00 43.84 115 SER A C 1
ATOM 879 O O . SER A 1 115 ? -32.692 12.352 14.888 1.00 43.84 115 SER A O 1
ATOM 881 N N . CYS A 1 116 ? -31.820 10.441 14.099 1.00 50.25 116 CYS A N 1
ATOM 882 C CA . CYS A 1 116 ? -30.471 10.749 14.546 1.00 50.25 116 CYS A CA 1
ATOM 883 C C . CYS A 1 116 ? -29.852 11.601 13.446 1.00 50.25 116 CYS A C 1
ATOM 885 O O . CYS A 1 116 ? -29.616 11.124 12.338 1.00 50.25 116 CYS A O 1
ATOM 887 N N . GLU A 1 117 ? -29.675 12.884 13.745 1.00 43.81 117 GLU A N 1
ATOM 888 C CA . GLU A 1 117 ? -28.795 13.751 12.983 1.00 43.81 117 GLU A CA 1
ATOM 889 C C . GLU A 1 117 ? -27.451 13.024 12.966 1.00 43.81 117 GLU A C 1
ATOM 891 O O . GLU A 1 117 ? -26.818 12.852 14.012 1.00 43.81 117 GLU A O 1
ATOM 896 N N . GLU A 1 118 ? -27.093 12.448 11.814 1.00 42.41 118 GLU A N 1
ATOM 897 C CA . GLU A 1 118 ? -25.788 11.843 11.625 1.00 42.41 118 GLU A CA 1
ATOM 898 C C . GLU A 1 118 ? -24.801 12.952 11.948 1.00 42.41 118 GLU A C 1
ATOM 900 O O . GLU A 1 118 ? -24.589 13.872 11.156 1.00 42.41 118 GLU A O 1
ATOM 905 N N . THR A 1 119 ? -24.234 12.908 13.154 1.00 42.41 119 THR A N 1
ATOM 906 C CA . THR A 1 119 ? -23.034 13.660 13.447 1.00 42.41 119 THR A CA 1
ATOM 907 C C . THR A 1 119 ? -22.041 13.108 12.449 1.00 42.41 119 THR A C 1
ATOM 909 O O . THR A 1 119 ? -21.495 12.017 12.612 1.00 42.41 119 THR A O 1
ATOM 912 N N . LEU A 1 120 ? -21.913 13.824 11.330 1.00 41.94 120 LEU A N 1
ATOM 913 C CA . LEU A 1 120 ? -20.844 13.692 10.373 1.00 41.94 120 LEU A CA 1
ATOM 914 C C . LEU A 1 120 ? -19.598 13.817 11.230 1.00 41.94 120 LEU A C 1
ATOM 916 O O . LEU A 1 120 ? -19.130 14.913 11.524 1.00 41.94 120 LEU A O 1
ATOM 920 N N . SER A 1 121 ? -19.110 12.672 11.708 1.00 45.97 121 SER A N 1
ATOM 921 C CA . SER A 1 121 ? -17.743 12.484 12.123 1.00 45.97 121 SER A CA 1
ATOM 922 C C . SER A 1 121 ? -16.980 13.028 10.937 1.00 45.97 121 SER A C 1
ATOM 924 O O . SER A 1 121 ? -16.938 12.387 9.884 1.00 45.97 121 SER A O 1
ATOM 926 N N . VAL A 1 122 ? -16.534 14.282 11.049 1.00 48.06 122 VAL A N 1
ATOM 927 C CA . VAL A 1 122 ? -15.770 14.957 10.012 1.00 48.06 122 VAL A CA 1
ATOM 928 C C . VAL A 1 122 ? -14.502 14.138 9.942 1.00 48.06 122 VAL A C 1
ATOM 930 O O . VAL A 1 122 ? -13.578 14.320 10.732 1.00 48.06 122 VAL A O 1
ATOM 933 N N . ARG A 1 123 ? -14.526 13.115 9.083 1.00 55.19 123 ARG A N 1
ATOM 934 C CA . ARG A 1 123 ? -13.411 12.214 8.875 1.00 55.19 123 ARG A CA 1
ATOM 935 C C . ARG A 1 123 ? -12.282 13.138 8.483 1.00 55.19 123 ARG A C 1
ATOM 937 O O . ARG A 1 123 ? -12.416 13.889 7.517 1.00 55.19 123 ARG A O 1
ATOM 944 N N . ASP A 1 124 ? -11.231 13.152 9.291 1.00 62.66 124 ASP A N 1
ATOM 945 C CA . ASP A 1 124 ? -10.110 14.058 9.103 1.00 62.66 124 ASP A CA 1
ATOM 946 C C . ASP A 1 124 ? -9.362 13.621 7.833 1.00 62.66 124 ASP A C 1
ATOM 948 O O . ASP A 1 124 ? -8.388 12.866 7.847 1.00 62.66 124 ASP A O 1
ATOM 952 N N . ASN A 1 125 ? -9.892 14.044 6.683 1.00 74.31 125 ASN A N 1
ATOM 953 C CA . ASN A 1 125 ? -9.487 13.584 5.359 1.00 74.31 125 ASN A CA 1
ATOM 954 C C . ASN A 1 125 ? -8.056 14.017 5.033 1.00 74.31 125 ASN A C 1
ATOM 956 O O . ASN A 1 125 ? -7.459 13.494 4.099 1.00 74.31 125 ASN A O 1
ATOM 960 N N . ARG A 1 126 ? -7.487 14.936 5.821 1.00 78.94 126 ARG A N 1
ATOM 961 C CA . ARG A 1 126 ? -6.110 15.424 5.707 1.00 78.94 126 ARG A CA 1
ATOM 962 C C . ARG A 1 126 ? -5.093 14.289 5.799 1.00 78.94 126 ARG A C 1
ATOM 964 O O . ARG A 1 126 ? -4.167 14.254 4.996 1.00 78.94 126 ARG A O 1
ATOM 971 N N . ILE A 1 127 ? -5.283 13.350 6.730 1.00 80.25 127 ILE A N 1
ATOM 972 C CA . ILE A 1 127 ? -4.363 12.219 6.925 1.00 80.25 127 ILE A CA 1
ATOM 973 C C . ILE A 1 127 ? -4.438 11.282 5.718 1.00 80.25 127 ILE A C 1
ATOM 975 O O . ILE A 1 127 ? -3.416 10.971 5.110 1.00 80.25 127 ILE A O 1
ATOM 979 N N . THR A 1 128 ? -5.651 10.896 5.319 1.00 84.12 128 THR A N 1
ATOM 980 C CA . THR A 1 128 ? -5.890 10.075 4.126 1.00 84.12 128 THR A CA 1
ATOM 981 C C . THR A 1 128 ? -5.273 10.713 2.882 1.00 84.12 128 THR A C 1
ATOM 983 O O . THR A 1 128 ? -4.554 10.055 2.137 1.00 84.12 128 THR A O 1
ATOM 986 N N . LEU A 1 129 ? -5.507 12.010 2.679 1.00 84.44 129 LEU A N 1
ATOM 987 C CA . LEU A 1 129 ? -5.049 12.756 1.511 1.00 84.44 129 LEU A CA 1
ATOM 988 C C . LEU A 1 129 ? -3.517 12.872 1.487 1.00 84.44 129 LEU A C 1
ATOM 990 O O . LEU A 1 129 ? -2.916 12.672 0.435 1.00 84.44 129 LEU A O 1
ATOM 994 N N . LEU A 1 130 ? -2.873 13.083 2.641 1.00 88.88 130 LEU A N 1
ATOM 995 C CA . LEU A 1 130 ? -1.413 13.087 2.764 1.00 88.88 130 LEU A CA 1
ATOM 996 C C . LEU A 1 130 ? -0.805 11.739 2.354 1.00 88.88 130 LEU A C 1
ATOM 998 O O . LEU A 1 130 ? 0.132 11.708 1.556 1.00 88.88 130 LEU A O 1
ATOM 1002 N N . PHE A 1 131 ? -1.357 10.624 2.840 1.00 87.81 131 PHE A N 1
ATOM 1003 C CA . PHE A 1 131 ? -0.866 9.290 2.483 1.00 87.81 131 PHE A CA 1
ATOM 1004 C C . PHE A 1 131 ? -1.149 8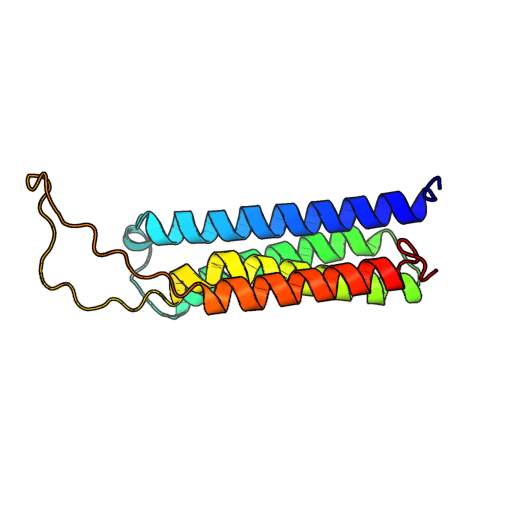.914 1.024 1.00 87.81 131 PHE A C 1
ATOM 1006 O O . PHE A 1 131 ? -0.317 8.256 0.400 1.00 87.81 131 PHE A O 1
ATOM 1013 N N . VAL A 1 132 ? -2.272 9.361 0.451 1.00 88.62 132 VAL A N 1
ATOM 1014 C CA . VAL A 1 132 ? -2.569 9.180 -0.980 1.00 88.62 132 VAL A CA 1
ATOM 1015 C C . VAL A 1 132 ? -1.574 9.953 -1.843 1.00 88.62 132 VAL A C 1
ATOM 1017 O O . VAL A 1 132 ? -1.010 9.375 -2.770 1.00 88.62 132 VAL A O 1
ATOM 1020 N N . ILE A 1 133 ? -1.301 11.224 -1.527 1.00 90.19 133 ILE A N 1
ATOM 1021 C CA . ILE A 1 133 ? -0.295 12.021 -2.248 1.00 90.19 133 ILE A CA 1
ATOM 1022 C C . ILE A 1 133 ? 1.078 11.352 -2.150 1.00 90.19 133 ILE A C 1
ATOM 1024 O O . ILE A 1 133 ? 1.750 11.177 -3.167 1.00 90.19 133 ILE A O 1
ATOM 1028 N N . LEU A 1 134 ? 1.481 10.926 -0.951 1.00 90.69 134 LEU A N 1
ATOM 1029 C CA . LEU A 1 134 ? 2.750 10.232 -0.746 1.00 90.69 134 LEU A CA 1
ATOM 1030 C C . LEU A 1 134 ? 2.829 8.942 -1.576 1.00 90.69 134 LEU A C 1
ATOM 1032 O O . LEU A 1 134 ? 3.835 8.702 -2.244 1.00 90.69 134 LEU A O 1
ATOM 1036 N N . ALA A 1 135 ? 1.763 8.138 -1.589 1.00 88.94 135 ALA A N 1
ATOM 1037 C CA . ALA A 1 135 ? 1.697 6.917 -2.383 1.00 88.9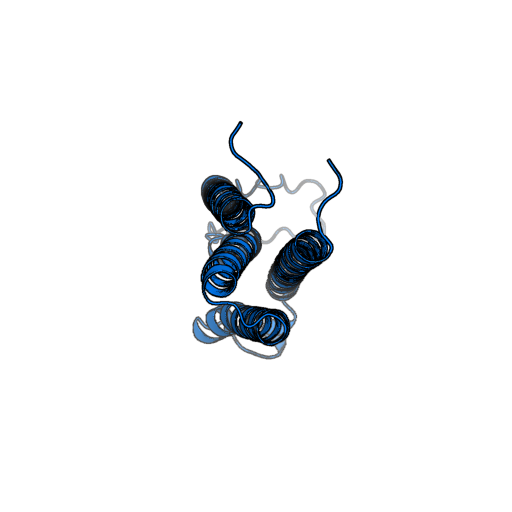4 135 ALA A CA 1
ATOM 1038 C C . ALA A 1 135 ? 1.817 7.207 -3.888 1.00 88.94 135 ALA A C 1
ATOM 1040 O O . ALA A 1 135 ? 2.583 6.533 -4.576 1.00 88.94 135 ALA A O 1
ATOM 1041 N N . LEU A 1 136 ? 1.129 8.236 -4.395 1.00 89.69 136 LEU A N 1
ATOM 1042 C CA . LEU A 1 136 ? 1.218 8.653 -5.798 1.00 89.69 136 LEU A CA 1
ATOM 1043 C C . LEU A 1 136 ? 2.638 9.088 -6.177 1.00 89.69 136 LEU A C 1
ATOM 1045 O O . LEU A 1 136 ? 3.142 8.673 -7.224 1.00 89.69 136 LEU A O 1
ATOM 1049 N N . ILE A 1 137 ? 3.308 9.871 -5.325 1.00 91.50 137 ILE A N 1
ATOM 1050 C CA . ILE A 1 137 ? 4.698 10.298 -5.543 1.00 91.50 137 ILE A CA 1
ATOM 1051 C C . ILE A 1 137 ? 5.619 9.076 -5.597 1.00 91.50 137 ILE A C 1
ATOM 1053 O O . ILE A 1 137 ? 6.379 8.919 -6.552 1.00 91.50 137 ILE A O 1
ATOM 1057 N N . LEU A 1 138 ? 5.527 8.178 -4.614 1.00 90.56 138 LEU A N 1
ATOM 1058 C CA . LEU A 1 138 ? 6.379 6.991 -4.538 1.00 90.56 138 LEU A CA 1
ATOM 1059 C C . LEU A 1 138 ? 6.164 6.053 -5.731 1.00 90.56 138 LEU A C 1
ATOM 1061 O O . LEU A 1 138 ? 7.133 5.621 -6.351 1.00 90.56 138 LEU A O 1
ATOM 1065 N N . VAL A 1 139 ? 4.913 5.788 -6.115 1.00 88.44 139 VAL A N 1
ATOM 1066 C CA . VAL A 1 139 ? 4.601 4.960 -7.290 1.00 88.44 139 VAL A CA 1
ATOM 1067 C C . VAL A 1 139 ? 5.134 5.609 -8.570 1.00 88.44 139 VAL A C 1
ATOM 1069 O O . VAL A 1 139 ? 5.732 4.923 -9.399 1.00 88.44 139 VAL A O 1
ATOM 1072 N N . SER A 1 140 ? 5.006 6.929 -8.714 1.00 87.25 140 SER A N 1
ATOM 1073 C CA . SER A 1 140 ? 5.546 7.662 -9.867 1.00 87.25 140 SER A CA 1
ATOM 1074 C C . SER A 1 140 ? 7.074 7.567 -9.937 1.00 87.25 140 SER A C 1
ATOM 1076 O O . SER A 1 140 ? 7.631 7.278 -10.997 1.00 87.25 140 SER A O 1
ATOM 1078 N N . VAL A 1 141 ? 7.762 7.722 -8.800 1.00 88.00 141 VAL A N 1
ATOM 1079 C CA . VAL A 1 141 ? 9.220 7.544 -8.695 1.00 88.00 141 VAL A CA 1
ATOM 1080 C C . VAL A 1 141 ? 9.625 6.106 -9.029 1.00 88.00 141 VAL A C 1
ATOM 1082 O O . VAL A 1 141 ? 10.608 5.901 -9.744 1.00 88.00 141 VAL A O 1
ATOM 1085 N N . ALA A 1 142 ? 8.867 5.106 -8.571 1.00 86.25 142 ALA A N 1
ATOM 1086 C CA . ALA A 1 142 ? 9.114 3.703 -8.891 1.00 86.25 142 ALA A CA 1
ATOM 1087 C C . ALA A 1 142 ? 8.983 3.429 -10.400 1.00 86.25 142 ALA A C 1
ATOM 1089 O O . ALA A 1 142 ? 9.857 2.790 -10.988 1.00 86.25 142 ALA A O 1
ATOM 1090 N N . LEU A 1 143 ? 7.943 3.965 -11.048 1.00 86.19 143 LEU A N 1
ATOM 1091 C CA . LEU A 1 143 ? 7.732 3.848 -12.496 1.00 86.19 143 LEU A CA 1
ATOM 1092 C C . LEU A 1 143 ? 8.828 4.558 -13.305 1.00 86.19 143 LEU A C 1
ATOM 1094 O O . LEU A 1 143 ? 9.308 4.009 -14.301 1.00 86.19 143 LEU A O 1
ATOM 1098 N N . TYR A 1 144 ? 9.269 5.736 -12.858 1.00 86.69 144 TYR A N 1
ATOM 1099 C CA . TYR A 1 144 ? 10.386 6.460 -13.468 1.00 86.69 144 TYR A CA 1
ATOM 1100 C C . TYR A 1 144 ? 11.697 5.669 -13.365 1.00 86.69 144 TYR A C 1
ATOM 1102 O O . TYR A 1 144 ? 12.398 5.460 -14.355 1.00 86.69 144 TYR A O 1
ATOM 1110 N N . ARG A 1 145 ? 12.007 5.138 -12.175 1.00 82.38 145 ARG A N 1
ATOM 1111 C CA . ARG A 1 145 ? 13.206 4.313 -11.940 1.00 82.38 145 ARG A CA 1
ATOM 1112 C C . ARG A 1 145 ? 13.191 3.014 -12.743 1.00 82.38 145 ARG A C 1
ATOM 1114 O O . ARG A 1 145 ? 14.239 2.587 -13.222 1.00 82.38 145 ARG A O 1
ATOM 1121 N N . ALA A 1 146 ? 12.015 2.426 -12.949 1.00 77.94 146 ALA A N 1
ATOM 1122 C CA . ALA A 1 146 ? 11.830 1.258 -13.804 1.00 77.94 146 ALA A CA 1
ATOM 1123 C C . ALA A 1 146 ? 11.889 1.576 -15.315 1.00 77.94 146 ALA A C 1
ATOM 1125 O O . ALA A 1 146 ? 11.735 0.661 -16.123 1.00 77.94 146 ALA A O 1
ATOM 1126 N N . ARG A 1 147 ? 12.139 2.842 -15.699 1.00 79.62 147 ARG A N 1
ATOM 1127 C CA . ARG A 1 147 ? 12.173 3.355 -17.085 1.00 79.62 147 ARG A CA 1
ATOM 1128 C C . ARG A 1 147 ? 10.858 3.191 -17.855 1.00 79.62 147 ARG A C 1
ATOM 1130 O O . ARG A 1 147 ? 10.854 3.288 -19.079 1.00 79.62 147 ARG A O 1
ATOM 1137 N N . VAL A 1 148 ? 9.753 2.983 -17.136 1.00 73.69 148 VAL A N 1
ATOM 1138 C CA . VAL A 1 148 ? 8.401 2.882 -17.707 1.00 73.69 148 VAL A CA 1
ATOM 1139 C C . VAL A 1 148 ? 7.926 4.255 -18.179 1.00 73.69 148 VAL A C 1
ATOM 1141 O O . VAL A 1 148 ? 7.345 4.381 -19.253 1.00 73.69 148 VAL A O 1
ATOM 1144 N N . ILE A 1 149 ? 8.217 5.289 -17.389 1.00 74.44 149 ILE A N 1
ATOM 1145 C CA . ILE A 1 149 ? 8.002 6.689 -17.751 1.00 74.44 149 ILE A CA 1
ATOM 1146 C C . ILE A 1 149 ? 9.375 7.258 -18.108 1.00 74.44 149 ILE A C 1
ATOM 1148 O O . ILE A 1 149 ? 10.257 7.322 -17.252 1.00 74.44 149 ILE A O 1
ATOM 1152 N N . ARG A 1 150 ? 9.580 7.635 -19.372 1.00 63.03 150 ARG A N 1
ATOM 1153 C CA . ARG A 1 150 ? 10.760 8.410 -19.778 1.00 63.03 150 ARG A CA 1
ATOM 1154 C C . ARG A 1 150 ? 10.411 9.885 -19.633 1.00 63.03 150 ARG A C 1
ATOM 1156 O O . ARG A 1 150 ? 9.372 10.301 -20.138 1.00 63.03 150 ARG A O 1
ATOM 1163 N N . ALA A 1 151 ? 11.252 10.643 -18.930 1.00 47.59 151 ALA A N 1
ATOM 1164 C CA . ALA A 1 151 ? 11.204 12.095 -19.040 1.00 47.59 151 ALA A CA 1
ATOM 1165 C C . ALA A 1 151 ? 11.450 12.444 -20.514 1.00 47.59 151 ALA A C 1
ATOM 1167 O O . ALA A 1 151 ? 12.391 11.912 -21.112 1.00 47.59 151 ALA A O 1
ATOM 1168 N N . VAL A 1 152 ? 10.530 13.219 -21.088 1.00 42.88 152 VAL A N 1
ATOM 1169 C CA . VAL A 1 152 ? 10.689 13.843 -22.407 1.00 42.88 152 VAL A CA 1
ATOM 1170 C C . VAL A 1 152 ? 11.825 14.851 -22.327 1.00 42.88 152 VAL A C 1
ATOM 1172 O O . VAL A 1 152 ? 11.881 15.560 -21.296 1.00 42.88 152 VAL A O 1
#

Foldseek 3Di:
DDDDPLLVLLVVLLVVLLVLLQVLLVVLLCVLVVCPVCVVDPDDPVVLVCSLVVSVVVSVVSLCVSPVVDPDPLLVVLSVLSSVLSSLQSCLRNVLSVPLPPPPPPDPPDPPDPDPPPPPSVSPNVSSVVSNVSSVVSNVVSCVSSVVDDDD

Sequence (152 aa):
MTLGRREQRFVHRVVVLITVAVVMGIGVVVVKESGEIRKLIEPSFARDLLLLFAPLAGLAMTGYTLASKTFSSGGLLAEFVALVGSYSLFMAVALPSFFKRELASGEACRFWQLSCEETLSVRDNRITLLFVILALILVSVALYRARVIRAV

Organism: NCBI:txid1608407

Radius of gyration: 19.56 Å; chains: 1; bounding box: 56×29×53 Å

pLDDT: mean 75.23, std 15.48, range [36.16, 91.5]

Secondary structure (DSSP, 8-state):
-PPPHHHHHHHHHHHHHHHHHHHHHHHHHHHHHT-THHHHS---HHHHHHHHHHHHHHHHHHHHHHHTT---HHHHHHHHHHHHHHHHHHHHHHHHHHH-------S---TT-TT---------HHHHHHHHHHHHHHHHHHHHHTTSS---